Protein AF-A0A2S2N640-F1 (afdb_monomer_lite)

Organism: NCBI:txid1833763

Structure (mmCIF, N/CA/C/O backbone):
data_AF-A0A2S2N640-F1
#
_entry.id   AF-A0A2S2N640-F1
#
loop_
_atom_site.group_PDB
_atom_site.id
_atom_site.type_symbol
_atom_site.label_atom_id
_atom_site.label_alt_id
_atom_site.label_comp_id
_atom_site.label_asym_id
_atom_site.label_entity_id
_atom_site.label_seq_id
_atom_site.pdbx_PDB_ins_code
_atom_site.Cartn_x
_atom_site.Cartn_y
_atom_site.Cartn_z
_atom_site.occupancy
_atom_site.B_iso_or_equiv
_atom_site.auth_seq_id
_atom_site.auth_comp_id
_atom_site.auth_asym_id
_atom_site.auth_atom_id
_atom_site.pdbx_PDB_model_num
ATOM 1 N N . GLU A 1 1 ? 19.019 -24.595 -21.243 1.00 74.06 1 GLU A N 1
ATOM 2 C CA . GLU A 1 1 ? 17.855 -24.580 -22.156 1.00 74.06 1 GLU A CA 1
ATOM 3 C C . GLU A 1 1 ? 17.713 -23.260 -22.916 1.00 74.06 1 GLU A C 1
ATOM 5 O O . GLU A 1 1 ? 17.707 -23.294 -24.138 1.00 74.06 1 GLU A O 1
ATOM 10 N N . GLU A 1 2 ? 17.671 -22.094 -22.261 1.00 77.56 2 GLU A N 1
ATOM 11 C CA . GLU A 1 2 ? 17.537 -20.797 -22.963 1.00 77.56 2 GLU A CA 1
ATOM 12 C C . GLU A 1 2 ? 18.729 -20.429 -23.857 1.00 77.56 2 GLU A C 1
ATOM 14 O O . GLU A 1 2 ? 18.535 -20.001 -24.990 1.00 77.56 2 GLU A O 1
ATOM 19 N N . LEU A 1 3 ? 19.962 -20.661 -23.398 1.00 79.38 3 LEU A N 1
ATOM 20 C CA . LEU A 1 3 ? 21.174 -20.380 -24.184 1.00 79.38 3 LEU A CA 1
ATOM 21 C C . LEU A 1 3 ? 21.249 -21.199 -25.482 1.00 79.38 3 LEU A C 1
ATOM 23 O O . LEU A 1 3 ? 21.731 -20.706 -26.497 1.00 79.38 3 LEU A O 1
ATOM 27 N N . GLU A 1 4 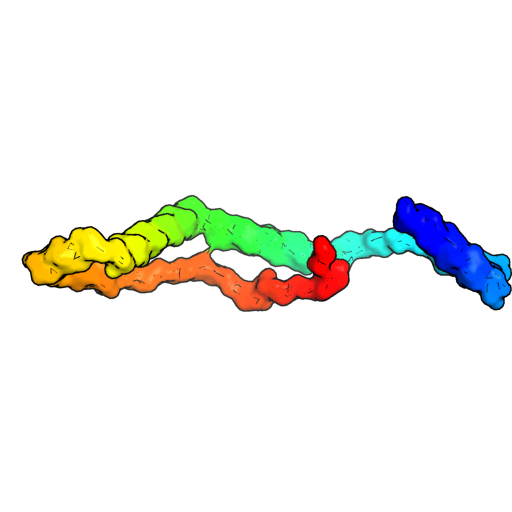? 20.748 -22.436 -25.476 1.00 86.62 4 GLU A N 1
ATOM 28 C CA . GLU A 1 4 ? 20.650 -23.246 -26.697 1.00 86.62 4 GLU A CA 1
ATOM 29 C C . GLU A 1 4 ? 19.565 -22.727 -27.640 1.00 86.62 4 GLU A C 1
ATOM 31 O O . GLU A 1 4 ? 19.749 -22.756 -28.854 1.00 86.62 4 GLU A O 1
ATOM 36 N N . ARG A 1 5 ? 18.445 -22.229 -27.102 1.00 83.81 5 ARG A N 1
ATOM 37 C CA . ARG A 1 5 ? 17.390 -21.603 -27.910 1.00 83.81 5 ARG A CA 1
ATOM 38 C C . ARG A 1 5 ? 17.884 -20.313 -28.559 1.00 83.81 5 ARG A C 1
ATOM 40 O O . ARG A 1 5 ? 17.644 -20.128 -29.745 1.00 83.81 5 ARG A O 1
ATOM 47 N N . LEU A 1 6 ? 18.616 -19.479 -27.820 1.00 81.62 6 LEU A N 1
ATOM 48 C CA . LEU A 1 6 ? 19.239 -18.261 -28.345 1.00 81.62 6 LEU A CA 1
ATOM 49 C C . LEU A 1 6 ? 20.205 -18.570 -29.491 1.00 81.62 6 LEU A C 1
ATOM 51 O O . LEU A 1 6 ? 20.089 -17.957 -30.544 1.00 81.62 6 LEU A O 1
ATOM 55 N N . ARG A 1 7 ? 21.076 -19.574 -29.328 1.00 83.88 7 ARG A N 1
ATOM 56 C CA . ARG A 1 7 ? 21.993 -20.013 -30.395 1.00 83.88 7 ARG A CA 1
ATOM 57 C C . ARG A 1 7 ? 21.252 -20.466 -31.651 1.00 83.88 7 ARG A C 1
ATOM 59 O O . ARG A 1 7 ? 21.581 -20.023 -32.739 1.00 83.88 7 ARG A O 1
ATOM 66 N N . ARG A 1 8 ? 20.198 -21.278 -31.504 1.00 86.00 8 ARG A N 1
ATOM 67 C CA . ARG A 1 8 ? 19.376 -21.720 -32.648 1.00 86.00 8 ARG A CA 1
ATOM 68 C C . ARG A 1 8 ? 18.702 -20.557 -33.379 1.00 86.00 8 ARG A C 1
ATOM 70 O O . ARG A 1 8 ? 18.566 -20.611 -34.595 1.00 86.00 8 ARG A O 1
ATOM 77 N N . ILE A 1 9 ? 18.253 -19.539 -32.643 1.00 84.44 9 ILE A N 1
ATOM 78 C CA . ILE A 1 9 ? 17.646 -18.331 -33.221 1.00 84.44 9 ILE A CA 1
ATOM 79 C C . ILE A 1 9 ? 18.707 -17.504 -33.951 1.00 84.44 9 ILE A C 1
ATOM 81 O O . ILE A 1 9 ? 18.458 -17.046 -3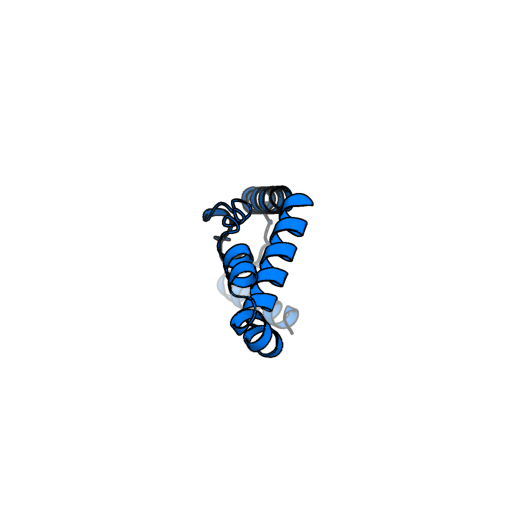5.061 1.00 84.44 9 ILE A O 1
ATOM 85 N N . GLU A 1 10 ? 19.888 -17.343 -33.358 1.00 82.81 10 GLU A N 1
ATOM 86 C CA . GLU A 1 10 ? 20.998 -16.613 -33.968 1.00 82.81 10 GLU A CA 1
ATOM 87 C C . GLU A 1 10 ? 21.461 -17.273 -35.274 1.00 82.81 10 GLU A C 1
ATOM 89 O O . GLU A 1 10 ? 21.556 -16.593 -36.293 1.00 82.81 10 GLU A O 1
ATOM 94 N N . ASP A 1 11 ? 21.637 -18.598 -35.272 1.00 84.44 11 ASP A N 1
ATOM 95 C CA . ASP A 1 11 ? 22.013 -19.377 -36.456 1.00 84.44 11 ASP A CA 1
ATOM 96 C C . ASP A 1 11 ? 20.964 -19.254 -37.578 1.00 84.44 11 ASP A C 1
ATOM 98 O O . ASP A 1 11 ? 21.313 -19.113 -38.752 1.00 84.44 11 ASP A O 1
ATOM 102 N N . ALA A 1 12 ? 19.671 -19.268 -37.229 1.00 84.31 12 ALA A N 1
ATOM 103 C CA . ALA A 1 12 ? 18.581 -19.121 -38.193 1.00 84.31 12 ALA A CA 1
ATOM 104 C C . ALA A 1 12 ? 18.532 -17.711 -38.811 1.00 84.31 12 ALA A C 1
ATOM 106 O O . ALA A 1 12 ? 18.362 -17.577 -40.021 1.00 84.31 12 ALA A O 1
ATOM 107 N N . LEU A 1 13 ? 18.727 -16.664 -38.001 1.00 79.69 13 LEU A N 1
ATOM 108 C CA . LEU A 1 13 ? 18.743 -15.268 -38.457 1.00 79.69 13 LEU A CA 1
ATOM 109 C C . LEU A 1 13 ? 20.003 -14.935 -39.278 1.00 79.69 13 LEU A C 1
ATOM 111 O O . LEU A 1 13 ? 19.935 -14.166 -40.240 1.00 79.69 13 LEU A O 1
ATOM 115 N N . ALA A 1 14 ? 21.148 -15.529 -38.932 1.00 78.50 14 ALA A N 1
ATOM 116 C CA . ALA A 1 14 ? 22.401 -15.365 -39.664 1.00 78.50 14 ALA A CA 1
ATOM 117 C C . ALA A 1 14 ? 22.372 -16.055 -41.040 1.00 78.50 14 ALA A C 1
ATOM 119 O O . ALA A 1 14 ? 22.987 -15.554 -41.982 1.00 78.50 14 ALA A O 1
ATOM 120 N N . ALA A 1 15 ? 21.636 -17.162 -41.186 1.00 75.19 15 ALA A N 1
ATOM 121 C CA . ALA A 1 15 ? 21.476 -17.860 -42.464 1.00 75.19 15 ALA A CA 1
ATOM 122 C C . ALA A 1 15 ? 20.688 -17.045 -43.510 1.00 75.19 15 ALA A C 1
ATOM 124 O O . ALA A 1 15 ? 20.945 -17.188 -44.704 1.00 75.19 15 ALA A O 1
ATOM 125 N N . GLU A 1 16 ? 19.766 -16.176 -43.080 1.00 68.31 16 GLU A N 1
ATOM 126 C CA . GLU A 1 16 ? 18.979 -15.322 -43.983 1.00 68.31 16 GLU A CA 1
ATOM 127 C C . GLU A 1 16 ? 19.717 -14.044 -44.413 1.00 68.31 16 GLU A C 1
ATOM 129 O O . GLU A 1 16 ? 19.541 -13.602 -45.546 1.00 68.31 16 GLU A O 1
ATOM 134 N N . ASN A 1 17 ? 20.559 -13.455 -43.549 1.00 62.31 17 ASN A N 1
ATOM 135 C CA . ASN A 1 17 ? 21.142 -12.121 -43.781 1.00 62.31 17 ASN A CA 1
ATOM 136 C C . ASN A 1 17 ? 22.681 -12.042 -43.687 1.00 62.31 17 ASN A C 1
ATOM 138 O O . ASN A 1 17 ? 23.253 -10.964 -43.851 1.00 62.31 17 ASN A O 1
ATOM 142 N N . GLY A 1 18 ? 23.378 -13.154 -43.431 1.00 64.69 18 GLY A N 1
ATOM 143 C CA . GLY A 1 18 ? 24.846 -13.231 -43.404 1.00 64.69 18 GLY A CA 1
ATOM 144 C C . GLY A 1 18 ? 25.530 -12.484 -42.248 1.00 64.69 18 GLY A C 1
ATOM 145 O O . GLY A 1 18 ? 26.756 -12.384 -42.232 1.00 64.69 18 GLY A O 1
ATOM 146 N N . GLN A 1 19 ? 24.765 -11.946 -41.291 1.00 62.09 19 GLN A N 1
ATOM 147 C CA . GLN A 1 19 ? 25.255 -11.185 -40.136 1.00 62.09 19 GLN A CA 1
ATOM 148 C C . GLN A 1 19 ? 24.461 -11.550 -38.874 1.00 62.09 19 GLN A C 1
ATOM 150 O O . GLN A 1 19 ? 23.247 -11.744 -38.947 1.00 62.09 19 GLN A O 1
ATOM 155 N N . SER A 1 20 ? 25.124 -11.595 -37.708 1.00 65.38 20 SER A N 1
ATOM 156 C CA . SER A 1 20 ? 24.432 -11.695 -36.413 1.00 65.38 20 SER A CA 1
ATOM 157 C C . SER A 1 20 ? 23.597 -10.433 -36.190 1.00 65.38 20 SER A C 1
ATOM 159 O O . SER A 1 20 ? 24.129 -9.354 -35.936 1.00 65.38 20 SER A O 1
ATOM 161 N N . MET A 1 21 ? 22.275 -10.574 -36.302 1.00 67.88 21 MET A N 1
ATOM 162 C CA . MET A 1 21 ? 21.308 -9.483 -36.119 1.00 67.88 21 MET A CA 1
ATOM 163 C C . MET A 1 21 ? 20.937 -9.239 -34.651 1.00 67.88 21 MET A C 1
ATOM 165 O O . MET A 1 21 ? 20.317 -8.227 -34.328 1.00 67.88 21 MET A O 1
ATOM 169 N N . LEU A 1 22 ? 21.295 -10.164 -33.758 1.00 76.25 22 LEU A N 1
ATOM 170 C CA . LEU A 1 22 ? 21.026 -10.037 -32.332 1.00 76.25 22 LEU A CA 1
ATOM 171 C C . LEU A 1 22 ? 22.067 -9.115 -31.705 1.00 76.25 22 LEU A C 1
ATOM 173 O O . LEU A 1 22 ? 23.232 -9.473 -31.552 1.00 76.25 22 LEU A O 1
ATOM 177 N N . GLN A 1 23 ? 21.631 -7.918 -31.333 1.00 77.69 23 GLN A N 1
ATOM 178 C CA . GLN A 1 23 ? 22.436 -7.005 -30.537 1.00 77.69 23 GLN A CA 1
ATOM 179 C C . GLN A 1 23 ? 22.026 -7.098 -29.067 1.00 77.69 23 GLN A C 1
ATOM 181 O O . GLN A 1 23 ? 20.846 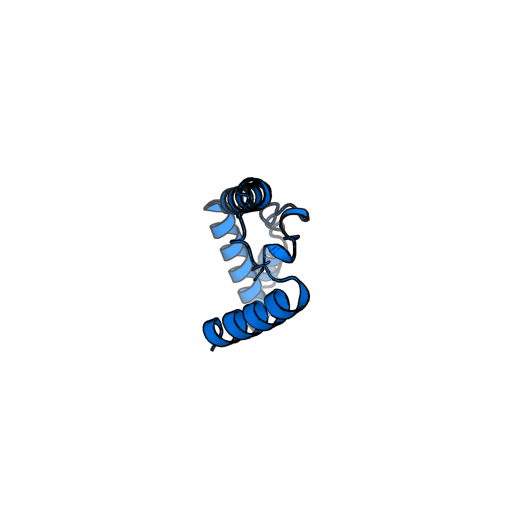-7.327 -28.774 1.00 77.69 23 GLN A O 1
ATOM 186 N N . PRO A 1 24 ? 22.976 -6.919 -28.129 1.00 80.62 24 PRO A N 1
ATOM 187 C CA . PRO A 1 24 ? 22.637 -6.753 -26.727 1.00 80.62 24 PRO A CA 1
ATOM 188 C C . PRO A 1 24 ? 21.603 -5.639 -26.580 1.00 80.62 24 PRO A C 1
ATOM 190 O O . PRO A 1 24 ? 21.779 -4.546 -27.116 1.00 80.62 24 PRO A O 1
ATOM 193 N N . TYR A 1 25 ? 20.520 -5.921 -25.861 1.00 81.19 25 TYR A N 1
ATOM 194 C CA . TYR A 1 25 ? 19.517 -4.905 -25.587 1.00 81.19 25 TYR A CA 1
ATOM 195 C C . TYR A 1 25 ? 20.124 -3.823 -24.690 1.00 81.19 25 TYR A C 1
ATOM 197 O O . TYR A 1 25 ? 20.436 -4.071 -23.522 1.00 81.19 25 TYR A O 1
ATOM 205 N N . GLU A 1 26 ? 20.297 -2.622 -25.235 1.00 80.38 26 GLU A N 1
ATOM 206 C CA . GLU A 1 26 ? 20.714 -1.459 -24.461 1.00 80.38 26 GLU A CA 1
ATOM 207 C C . GLU A 1 26 ? 19.528 -0.940 -23.652 1.00 80.38 26 GLU A C 1
ATOM 209 O O . GLU A 1 26 ? 18.685 -0.184 -24.135 1.00 80.38 26 GLU A O 1
ATOM 214 N N . PHE A 1 27 ? 19.456 -1.377 -22.396 1.00 79.38 27 PHE A N 1
ATOM 215 C CA . PHE A 1 27 ? 18.388 -0.976 -21.495 1.00 79.38 27 PHE A CA 1
ATOM 216 C C . PHE A 1 27 ? 18.465 0.526 -21.194 1.00 79.38 27 PHE A C 1
ATOM 218 O O . PHE A 1 27 ? 19.368 0.999 -20.496 1.00 79.38 27 PHE A O 1
ATOM 225 N N . ARG A 1 28 ? 17.490 1.291 -21.691 1.00 82.75 28 ARG A N 1
ATOM 226 C CA . ARG A 1 28 ? 17.405 2.729 -21.436 1.00 82.75 28 ARG A CA 1
ATOM 227 C C . ARG A 1 28 ? 16.800 2.971 -20.063 1.00 82.75 28 ARG A C 1
ATOM 229 O O . ARG A 1 28 ? 15.596 2.865 -19.860 1.00 82.75 28 ARG A O 1
ATOM 236 N N . MET A 1 29 ? 17.644 3.361 -19.112 1.00 80.50 29 MET A N 1
ATOM 237 C CA . MET A 1 29 ? 17.216 3.670 -17.741 1.00 80.50 29 MET A CA 1
ATOM 238 C C . MET A 1 29 ? 16.166 4.793 -17.669 1.00 80.50 29 MET A C 1
ATOM 240 O O . MET A 1 29 ? 15.372 4.843 -16.734 1.00 80.50 29 MET A O 1
ATOM 244 N N . GLU A 1 30 ? 16.118 5.668 -18.671 1.00 83.00 30 GLU A N 1
ATOM 245 C CA . GLU A 1 30 ? 15.097 6.713 -18.805 1.00 83.00 30 GLU A CA 1
ATOM 246 C C . GLU A 1 30 ? 13.676 6.133 -18.917 1.00 83.00 30 GLU A C 1
ATOM 248 O O . GLU A 1 30 ? 12.727 6.711 -18.390 1.00 83.00 30 GLU A O 1
ATOM 253 N N . GLU A 1 31 ? 13.521 4.953 -19.524 1.00 76.88 31 GLU A N 1
ATOM 254 C CA . GLU A 1 31 ? 12.220 4.305 -19.736 1.00 76.88 31 GLU A CA 1
ATOM 255 C C . GLU A 1 31 ? 11.621 3.749 -18.434 1.00 76.88 31 GLU A C 1
ATOM 257 O O . GLU A 1 31 ? 10.401 3.610 -18.317 1.00 76.88 31 GLU A O 1
ATOM 262 N N . ILE A 1 32 ? 12.455 3.483 -17.419 1.00 82.12 32 ILE A N 1
ATOM 263 C CA . ILE A 1 32 ? 12.004 3.028 -16.091 1.00 82.12 32 ILE A CA 1
ATOM 264 C C . ILE A 1 32 ? 11.847 4.155 -15.078 1.00 82.12 32 ILE A C 1
ATOM 266 O O . ILE A 1 32 ? 11.366 3.932 -13.964 1.00 82.12 32 ILE A O 1
ATOM 270 N N . GLU A 1 33 ? 12.228 5.374 -15.440 1.00 82.88 33 GLU A N 1
ATOM 271 C CA . GLU A 1 33 ? 12.236 6.513 -14.531 1.00 82.88 33 GLU A CA 1
ATOM 272 C C . GLU A 1 33 ? 10.828 6.820 -13.994 1.00 82.88 33 GLU A C 1
ATOM 274 O O . GLU A 1 33 ? 10.637 7.094 -12.804 1.00 82.88 33 GLU A O 1
ATOM 279 N N . THR A 1 34 ? 9.808 6.660 -14.842 1.00 79.38 34 THR A N 1
ATOM 280 C CA . THR A 1 34 ? 8.400 6.762 -14.439 1.00 79.38 34 THR A CA 1
ATOM 281 C C . THR A 1 34 ? 8.024 5.704 -13.401 1.00 79.38 34 THR A C 1
ATOM 283 O O . THR A 1 34 ? 7.374 6.028 -12.406 1.00 79.38 34 THR A O 1
ATOM 286 N N . LEU A 1 35 ? 8.444 4.448 -13.579 1.00 81.69 35 LEU A N 1
ATOM 287 C CA . LEU A 1 35 ? 8.187 3.383 -12.605 1.00 81.69 35 LEU A CA 1
ATOM 288 C C . LEU A 1 35 ? 8.867 3.696 -11.268 1.00 81.69 35 LEU A C 1
ATOM 290 O O . LEU A 1 35 ? 8.239 3.614 -10.212 1.00 81.69 35 LEU A O 1
ATOM 294 N N . ARG A 1 36 ? 10.126 4.139 -11.313 1.00 84.62 36 ARG A N 1
ATOM 295 C CA . ARG A 1 36 ? 10.900 4.530 -10.132 1.00 84.62 36 ARG A CA 1
ATOM 296 C C . ARG A 1 36 ? 10.206 5.634 -9.332 1.00 84.62 36 ARG A C 1
ATOM 298 O O . ARG A 1 36 ? 10.125 5.546 -8.104 1.00 84.62 36 ARG A O 1
ATOM 305 N N . TYR A 1 37 ? 9.690 6.658 -10.013 1.00 83.69 37 TYR A N 1
ATOM 306 C CA . TYR A 1 37 ? 8.943 7.744 -9.377 1.00 83.69 37 TYR A CA 1
ATOM 307 C C . TYR A 1 37 ? 7.659 7.236 -8.708 1.00 83.69 37 TYR A C 1
ATOM 309 O O . TYR A 1 37 ? 7.392 7.557 -7.551 1.00 83.69 37 TYR A O 1
ATOM 317 N N . ARG A 1 38 ? 6.912 6.359 -9.385 1.00 82.44 38 ARG A N 1
ATOM 318 C CA . ARG A 1 38 ? 5.676 5.766 -8.853 1.00 82.44 38 ARG A CA 1
ATOM 319 C C . ARG A 1 38 ? 5.917 4.904 -7.620 1.00 82.44 38 ARG A C 1
ATOM 321 O O . ARG A 1 38 ? 5.181 5.029 -6.645 1.00 82.44 38 ARG A O 1
ATOM 328 N N . CYS A 1 39 ? 6.962 4.076 -7.629 1.00 84.25 39 CYS A N 1
ATOM 329 C CA . CYS A 1 39 ? 7.360 3.291 -6.461 1.00 84.25 39 CYS A CA 1
ATOM 330 C C . CYS A 1 39 ? 7.687 4.202 -5.273 1.00 84.25 39 CYS A C 1
ATOM 332 O O . CYS A 1 39 ? 7.252 3.950 -4.151 1.00 84.25 39 CYS A O 1
ATOM 334 N N . ARG A 1 40 ? 8.404 5.304 -5.519 1.00 86.50 40 ARG A N 1
ATOM 335 C CA . ARG A 1 40 ? 8.740 6.282 -4.480 1.00 86.50 40 ARG A CA 1
ATOM 336 C C . ARG A 1 40 ? 7.498 6.956 -3.895 1.00 86.50 40 ARG A C 1
ATOM 338 O O . ARG A 1 40 ? 7.424 7.117 -2.678 1.00 86.50 40 ARG A O 1
ATOM 345 N N . ASP A 1 41 ? 6.537 7.331 -4.727 1.00 84.19 41 ASP A N 1
ATOM 346 C CA . ASP A 1 41 ? 5.292 7.941 -4.258 1.00 84.19 41 ASP A CA 1
ATOM 347 C C . ASP A 1 41 ? 4.406 6.948 -3.501 1.00 84.19 41 ASP A C 1
ATOM 349 O O . ASP A 1 41 ? 3.880 7.288 -2.441 1.00 84.19 41 ASP A O 1
ATOM 353 N N . ALA A 1 42 ? 4.336 5.692 -3.953 1.00 83.75 42 ALA A N 1
ATOM 354 C CA . ALA A 1 42 ? 3.677 4.625 -3.205 1.00 83.75 42 ALA A CA 1
ATOM 355 C C . ALA A 1 42 ? 4.312 4.435 -1.816 1.00 83.75 42 ALA A C 1
ATOM 357 O O . ALA A 1 42 ? 3.600 4.393 -0.815 1.00 83.75 42 ALA A O 1
ATOM 358 N N . MET A 1 43 ? 5.647 4.409 -1.726 1.00 86.19 43 MET A N 1
ATOM 359 C CA . MET A 1 43 ? 6.352 4.311 -0.442 1.00 86.19 43 MET A CA 1
ATOM 360 C C . MET A 1 43 ? 6.063 5.500 0.481 1.00 86.19 43 MET A C 1
ATOM 362 O O . MET A 1 43 ? 5.884 5.314 1.681 1.00 86.19 43 MET A O 1
ATOM 366 N N . ARG A 1 44 ? 5.989 6.722 -0.060 1.00 85.62 44 ARG A N 1
ATOM 367 C CA . ARG A 1 44 ? 5.665 7.930 0.720 1.00 85.62 44 ARG A CA 1
ATOM 368 C C . ARG A 1 44 ? 4.243 7.911 1.273 1.00 85.62 44 ARG A C 1
ATOM 370 O O . ARG A 1 44 ? 4.013 8.459 2.349 1.00 85.62 44 ARG A O 1
ATOM 377 N N . ALA A 1 45 ? 3.305 7.286 0.565 1.00 83.50 45 ALA A N 1
ATOM 378 C CA . ALA A 1 45 ? 1.928 7.146 1.028 1.00 83.50 45 ALA A CA 1
ATOM 379 C C . ALA A 1 45 ? 1.810 6.208 2.248 1.00 83.50 45 ALA A C 1
ATOM 381 O O . ALA A 1 45 ? 0.882 6.342 3.049 1.00 83.50 45 ALA A O 1
ATOM 382 N N . VAL A 1 46 ? 2.761 5.284 2.429 1.00 85.38 46 VAL A N 1
ATOM 383 C CA . VAL A 1 46 ? 2.791 4.342 3.555 1.00 85.38 46 VAL A CA 1
ATOM 384 C C . VAL A 1 46 ? 3.467 4.989 4.765 1.00 85.38 46 VAL A C 1
ATOM 386 O O . VAL A 1 46 ? 4.672 4.888 4.980 1.00 85.38 46 VAL A O 1
ATOM 389 N N . THR A 1 47 ? 2.673 5.661 5.597 1.00 88.62 47 THR A N 1
ATOM 390 C CA . THR A 1 47 ? 3.146 6.263 6.853 1.00 88.62 47 THR A CA 1
ATOM 391 C C . THR A 1 47 ? 2.838 5.376 8.062 1.00 88.62 47 THR A C 1
ATOM 393 O O . THR A 1 47 ? 1.932 4.545 8.031 1.00 88.62 47 THR A O 1
ATOM 396 N N . LYS A 1 48 ? 3.539 5.583 9.190 1.00 90.31 48 LYS A N 1
ATOM 397 C CA . LYS A 1 48 ? 3.220 4.902 10.466 1.00 90.31 48 LYS A CA 1
ATOM 398 C C . LYS A 1 48 ? 1.758 5.102 10.883 1.00 90.31 48 LYS A C 1
ATOM 400 O O . LYS A 1 48 ? 1.144 4.187 11.427 1.00 90.31 48 LYS A O 1
ATOM 405 N N . GLN A 1 49 ? 1.215 6.291 10.624 1.00 87.19 49 GLN A N 1
ATOM 406 C CA . GLN A 1 49 ? -0.189 6.597 10.869 1.00 87.19 49 GLN A CA 1
ATOM 407 C C . GLN A 1 49 ? -1.092 5.763 9.958 1.00 87.19 49 GLN A C 1
ATOM 409 O O . GLN A 1 49 ? -1.968 5.079 10.474 1.00 87.19 49 GLN A O 1
ATOM 414 N N . ALA A 1 50 ? -0.821 5.726 8.649 1.00 85.38 50 ALA A N 1
ATOM 415 C CA . ALA A 1 50 ? -1.588 4.919 7.698 1.00 85.38 50 ALA A CA 1
ATOM 416 C C . ALA A 1 50 ? -1.586 3.424 8.068 1.00 85.38 50 ALA A C 1
ATOM 418 O O . ALA A 1 50 ? -2.623 2.772 8.000 1.00 85.38 50 ALA A O 1
ATOM 419 N N . VAL A 1 51 ? -0.452 2.889 8.538 1.00 88.38 51 VAL A N 1
ATOM 420 C CA . VAL A 1 51 ? -0.346 1.497 9.016 1.00 88.38 51 VAL A CA 1
ATOM 421 C C . VAL A 1 51 ? -1.202 1.264 10.263 1.00 88.38 51 VAL A C 1
ATOM 423 O O . VAL A 1 51 ? -1.946 0.287 10.336 1.00 88.38 51 VAL A O 1
ATOM 426 N N . ARG A 1 52 ? -1.128 2.162 11.254 1.00 89.69 52 ARG A N 1
ATOM 427 C CA . ARG A 1 52 ? -1.944 2.068 12.475 1.00 89.69 52 ARG A CA 1
ATOM 428 C C . ARG A 1 52 ? -3.437 2.142 12.155 1.00 89.69 52 ARG A C 1
ATOM 430 O O . ARG A 1 52 ? -4.224 1.390 12.722 1.00 89.69 52 ARG A O 1
ATOM 437 N N . GLU A 1 53 ? -3.808 3.048 11.262 1.00 86.50 53 GLU A N 1
ATOM 438 C CA . GLU A 1 53 ? -5.174 3.250 10.794 1.00 86.50 53 GLU A CA 1
ATOM 439 C C . GLU A 1 53 ? -5.704 2.026 10.039 1.00 86.50 53 GLU A C 1
ATOM 441 O O . GLU A 1 53 ? -6.782 1.529 10.366 1.00 86.50 53 GLU A O 1
ATOM 446 N N . ALA A 1 54 ? -4.921 1.475 9.107 1.00 86.94 54 ALA A N 1
ATOM 447 C CA . ALA A 1 54 ? -5.256 0.250 8.386 1.00 86.94 54 ALA A CA 1
ATOM 448 C C . ALA A 1 54 ? -5.475 -0.933 9.341 1.00 86.94 54 ALA A C 1
ATOM 450 O O . ALA A 1 54 ? -6.503 -1.601 9.259 1.00 86.94 54 ALA A O 1
ATOM 451 N N . ARG A 1 55 ? -4.576 -1.127 10.315 1.00 90.88 55 ARG A N 1
ATOM 452 C CA . ARG A 1 55 ? -4.706 -2.197 11.316 1.00 90.88 55 ARG A CA 1
ATOM 453 C C . ARG A 1 55 ? -5.963 -2.046 12.170 1.00 90.88 55 ARG A C 1
ATOM 455 O O . ARG A 1 55 ? -6.643 -3.023 12.461 1.00 90.88 55 ARG A O 1
ATOM 462 N N . LEU A 1 56 ? -6.288 -0.820 12.575 1.00 88.00 56 LEU A N 1
ATOM 463 C CA . LEU A 1 56 ? -7.493 -0.551 13.355 1.00 88.00 56 LEU A CA 1
ATOM 464 C C . LEU A 1 56 ? -8.765 -0.829 12.539 1.00 88.00 56 LEU A C 1
ATOM 466 O O . LEU A 1 56 ? -9.740 -1.344 13.080 1.00 88.00 56 LEU A O 1
ATOM 470 N N . ARG A 1 57 ? -8.757 -0.516 11.238 1.00 85.94 57 ARG A N 1
ATOM 471 C CA . ARG A 1 57 ? -9.849 -0.868 10.320 1.00 85.94 57 ARG A CA 1
ATOM 472 C C . ARG A 1 57 ? -10.027 -2.380 10.200 1.00 85.94 57 ARG A C 1
ATOM 474 O O . ARG A 1 57 ? -11.158 -2.845 10.283 1.00 85.94 57 ARG A O 1
ATOM 481 N N . GLU A 1 58 ? -8.935 -3.118 10.018 1.00 88.50 58 GLU A N 1
ATOM 482 C CA . GLU A 1 58 ? -8.937 -4.585 9.952 1.00 88.50 58 GLU A CA 1
ATOM 483 C C . GLU A 1 58 ? -9.543 -5.202 11.212 1.00 88.50 58 GLU A C 1
ATOM 485 O O . GLU A 1 58 ? -10.527 -5.930 11.123 1.00 88.50 58 GLU A O 1
ATOM 490 N N . LEU A 1 59 ? -9.042 -4.814 12.390 1.00 90.19 59 LEU A N 1
ATOM 491 C CA . LEU A 1 59 ? -9.551 -5.308 13.671 1.00 90.19 59 LEU A CA 1
ATOM 492 C C . LEU A 1 59 ? -11.043 -5.011 13.854 1.00 90.19 59 LEU A C 1
ATOM 494 O O . LEU A 1 59 ? -11.795 -5.873 14.295 1.00 90.19 59 LEU A O 1
ATOM 498 N N . ARG A 1 60 ? -11.509 -3.808 13.491 1.00 86.06 60 ARG A N 1
ATOM 499 C CA . ARG A 1 60 ? -12.945 -3.484 13.540 1.00 86.06 60 ARG A CA 1
ATOM 500 C C . ARG A 1 60 ? -13.763 -4.383 12.616 1.00 86.06 60 ARG A C 1
ATOM 502 O O . ARG A 1 60 ? -14.830 -4.847 13.011 1.00 86.06 60 ARG A O 1
ATOM 509 N N . GLN A 1 61 ? -13.279 -4.628 11.401 1.00 87.94 61 GLN A N 1
ATOM 510 C CA . GLN A 1 61 ? -13.966 -5.494 10.448 1.00 87.94 61 GLN A CA 1
ATOM 511 C C . GLN A 1 61 ? -14.040 -6.937 10.957 1.00 87.94 61 GLN A C 1
ATOM 513 O O . GLN A 1 61 ? -15.087 -7.572 10.837 1.00 87.94 61 GLN A O 1
ATOM 518 N N . GLU A 1 62 ? -12.966 -7.435 11.569 1.00 90.62 62 GLU A N 1
ATOM 519 C CA . GLU A 1 62 ? -12.947 -8.741 12.229 1.00 90.62 62 GLU A CA 1
ATOM 520 C C . GLU A 1 62 ? -13.935 -8.807 13.396 1.00 90.62 62 GLU A C 1
ATOM 522 O O . GLU A 1 62 ? -14.696 -9.767 13.483 1.00 90.62 62 GLU A O 1
ATOM 527 N N . LEU A 1 63 ? -13.991 -7.781 14.255 1.00 88.88 63 LEU A N 1
ATOM 528 C CA . LEU A 1 63 ? -14.948 -7.718 15.367 1.00 88.88 63 LEU A CA 1
ATOM 529 C C . LEU A 1 63 ? -16.401 -7.785 14.880 1.00 88.88 63 LEU A C 1
ATOM 531 O O . LEU A 1 63 ? -17.204 -8.510 15.462 1.00 88.88 63 LEU A O 1
ATOM 535 N N . LEU A 1 64 ? -16.732 -7.069 13.800 1.00 85.56 64 LEU A N 1
ATOM 536 C CA . LEU A 1 64 ? -18.074 -7.083 13.206 1.00 85.56 64 LEU A CA 1
ATOM 537 C C . LEU A 1 64 ? -18.418 -8.426 12.543 1.00 85.56 64 LEU A C 1
ATOM 539 O O . LEU A 1 64 ? -19.586 -8.815 12.513 1.00 85.56 64 LEU A O 1
ATOM 543 N N . ASN A 1 65 ? -17.418 -9.128 12.008 1.00 87.00 65 ASN A N 1
ATOM 544 C CA . ASN A 1 65 ? -17.604 -10.404 11.317 1.00 87.00 65 ASN A CA 1
ATOM 545 C C . ASN A 1 65 ? -17.534 -11.618 12.260 1.00 87.00 65 ASN A C 1
ATOM 547 O O . ASN A 1 65 ? -17.995 -12.700 11.897 1.00 87.00 65 ASN A O 1
ATOM 551 N N . CYS A 1 66 ? -16.976 -11.459 13.461 1.00 90.81 66 CYS A N 1
ATOM 552 C CA . CYS A 1 66 ? -16.793 -12.536 14.424 1.00 90.81 66 CYS A CA 1
ATOM 553 C C . CYS A 1 66 ? -18.135 -13.041 14.972 1.00 90.81 66 CYS A C 1
ATOM 555 O O . CYS A 1 66 ? -18.855 -12.328 15.668 1.00 90.81 66 CYS A O 1
ATOM 557 N N . GLU A 1 67 ? -18.446 -14.314 14.725 1.00 86.62 67 GLU A N 1
ATOM 558 C CA . GLU A 1 67 ? -19.703 -14.936 15.164 1.00 86.62 67 GLU A CA 1
ATOM 559 C C . GLU A 1 67 ? -19.863 -14.962 16.685 1.00 86.62 67 GLU A C 1
ATOM 561 O O . GLU A 1 67 ? -20.955 -14.724 17.192 1.00 86.62 67 GLU A O 1
ATOM 566 N N . LYS A 1 68 ? -18.765 -15.163 17.424 1.00 87.19 68 LYS A N 1
ATOM 567 C CA . LYS A 1 68 ? -18.774 -15.189 18.897 1.00 87.19 68 LYS A CA 1
ATOM 568 C C . LYS A 1 68 ? -19.174 -13.845 19.507 1.00 87.19 68 LYS A C 1
ATOM 570 O O . LYS A 1 68 ? -19.737 -13.810 20.594 1.00 87.19 68 LYS A O 1
ATOM 575 N N . LEU A 1 69 ? -18.868 -12.748 18.815 1.00 86.38 69 LEU A N 1
ATOM 576 C CA . LEU A 1 69 ? -19.171 -11.390 19.262 1.00 86.38 69 LEU A CA 1
ATOM 577 C C . LEU A 1 69 ? -20.569 -10.928 18.841 1.00 86.38 69 LEU A C 1
ATOM 579 O O . LEU A 1 69 ? -21.077 -9.979 19.430 1.00 86.38 69 LEU A O 1
ATOM 583 N N . LYS A 1 70 ? -21.225 -11.603 17.885 1.00 84.81 70 LYS A N 1
ATOM 584 C CA . LYS A 1 70 ? -22.598 -11.259 17.472 1.00 84.81 70 LYS A CA 1
ATOM 585 C C . LYS A 1 70 ? -23.567 -11.305 18.652 1.00 84.81 70 LYS A C 1
ATOM 587 O O . LYS A 1 70 ? -24.273 -10.330 18.868 1.00 84.81 70 LYS A O 1
ATOM 592 N N . VAL A 1 71 ? -23.508 -12.371 19.454 1.00 87.81 71 VAL A N 1
ATOM 593 C CA . VAL A 1 71 ? -24.344 -12.535 20.659 1.00 87.81 71 VAL A CA 1
ATOM 594 C C . VAL A 1 71 ? -24.082 -11.414 21.673 1.00 87.81 71 VAL A C 1
ATOM 596 O O . VAL A 1 71 ? -25.010 -10.808 22.188 1.00 87.81 71 VAL A O 1
ATOM 599 N N . TYR A 1 72 ? -22.814 -11.052 21.896 1.00 88.56 72 TYR A N 1
ATOM 600 C CA . TYR A 1 72 ? -22.466 -9.933 22.780 1.00 88.56 72 TYR A CA 1
ATOM 601 C C . TYR A 1 72 ? -23.060 -8.598 22.303 1.00 88.56 72 TYR A C 1
ATOM 603 O O . TYR A 1 72 ? -23.513 -7.794 23.117 1.00 88.56 72 TYR A O 1
ATOM 611 N N . PHE A 1 73 ? -23.072 -8.355 20.991 1.00 90.44 73 PHE A N 1
ATOM 612 C CA . PHE A 1 73 ? -23.628 -7.135 20.407 1.00 90.44 73 PHE A CA 1
ATOM 613 C C . PHE A 1 73 ? -25.160 -7.109 20.355 1.00 90.44 73 PHE A C 1
ATOM 615 O O . PHE A 1 73 ? -25.726 -6.016 20.322 1.00 90.44 73 PHE A O 1
ATOM 622 N N . GLU A 1 74 ? -25.828 -8.266 20.371 1.00 87.19 74 GLU A N 1
ATOM 623 C CA . GLU A 1 74 ? -27.282 -8.350 20.575 1.00 87.19 74 GLU A CA 1
ATOM 624 C C . GLU A 1 74 ? -27.659 -7.816 21.964 1.00 87.19 74 GLU A C 1
ATOM 626 O O . GLU A 1 74 ? -28.577 -7.003 22.079 1.00 87.19 74 GLU A O 1
ATOM 631 N N . ASP A 1 75 ? -26.877 -8.175 22.987 1.00 90.69 75 ASP A N 1
ATOM 632 C CA . ASP A 1 75 ? -27.059 -7.692 24.361 1.00 90.69 75 ASP A CA 1
ATOM 633 C C . ASP A 1 75 ? -26.537 -6.253 24.574 1.00 90.69 75 ASP A C 1
ATOM 635 O O . ASP A 1 75 ? -26.996 -5.542 25.470 1.00 90.69 75 ASP A O 1
ATOM 639 N N . ASN A 1 76 ? -25.591 -5.792 23.744 1.00 88.75 76 ASN A N 1
ATOM 640 C CA . ASN A 1 76 ? -24.933 -4.480 23.853 1.00 88.75 76 ASN A CA 1
ATOM 641 C C . ASN A 1 76 ? -25.029 -3.675 22.538 1.00 88.75 76 ASN A C 1
ATOM 643 O O . ASN A 1 76 ? -24.014 -3.386 21.891 1.00 88.75 76 ASN A O 1
ATOM 647 N N . PRO A 1 77 ? -26.236 -3.233 22.135 1.00 88.06 77 PRO A N 1
ATOM 648 C CA . PRO A 1 77 ? -26.451 -2.570 20.846 1.00 88.06 77 PRO A CA 1
ATOM 649 C C . PRO A 1 77 ? -25.725 -1.221 20.721 1.00 88.06 77 PRO A C 1
ATOM 651 O O . PRO A 1 77 ? -25.400 -0.788 19.613 1.00 88.06 77 PRO A O 1
ATOM 654 N N . ARG A 1 78 ? -25.434 -0.554 21.847 1.00 88.62 78 ARG A N 1
ATOM 655 C CA . ARG A 1 78 ? -24.685 0.715 21.876 1.00 88.62 78 ARG A CA 1
ATOM 656 C C . ARG A 1 78 ? -23.240 0.545 21.407 1.00 88.62 78 ARG A C 1
ATOM 658 O O . ARG A 1 78 ? -22.740 1.404 20.684 1.00 88.62 78 ARG A O 1
ATOM 665 N N . ASP A 1 79 ? -22.603 -0.568 21.753 1.00 87.94 79 ASP A N 1
ATOM 666 C CA . ASP A 1 79 ? -21.203 -0.833 21.405 1.00 87.94 79 ASP A CA 1
ATOM 667 C C . ASP A 1 79 ? -21.070 -1.177 19.919 1.00 87.94 79 ASP A C 1
ATOM 669 O O . ASP A 1 79 ? -20.165 -0.697 19.231 1.00 87.94 79 ASP A O 1
ATOM 673 N N . LEU A 1 80 ? -22.046 -1.918 19.384 1.00 86.44 80 LEU A N 1
ATOM 674 C CA . LEU A 1 80 ? -22.169 -2.158 17.948 1.00 86.44 80 LEU A CA 1
ATOM 675 C C . LEU A 1 80 ? -22.359 -0.848 17.172 1.00 86.44 80 LEU A C 1
ATOM 677 O O . LEU A 1 80 ? -21.778 -0.652 16.103 1.00 86.44 80 LEU A O 1
ATOM 681 N N . GLN A 1 81 ? -23.181 0.054 17.707 1.00 84.62 81 GLN A N 1
ATOM 682 C CA . GLN A 1 81 ? -23.441 1.352 17.100 1.00 84.62 81 GLN A CA 1
ATOM 683 C C . GLN A 1 81 ? -22.187 2.241 17.134 1.00 84.62 81 GLN A C 1
ATOM 685 O O . GLN A 1 81 ? -21.850 2.849 16.117 1.00 84.62 81 GLN A O 1
ATOM 690 N N . ALA A 1 82 ? -21.433 2.238 18.237 1.00 84.00 82 ALA A N 1
ATOM 691 C CA . ALA A 1 82 ? -20.145 2.924 18.339 1.00 84.00 82 ALA A CA 1
ATOM 692 C C . ALA A 1 82 ? -19.129 2.417 17.296 1.00 84.00 82 ALA A C 1
ATOM 694 O O . ALA A 1 82 ? -18.503 3.223 16.610 1.00 84.00 82 ALA A O 1
ATOM 695 N N . LEU A 1 83 ? -19.034 1.096 17.094 1.00 81.88 83 LEU A N 1
ATOM 696 C CA . LEU A 1 83 ? -18.163 0.492 16.075 1.00 81.88 83 LEU A CA 1
ATOM 697 C C . LEU A 1 83 ? -18.546 0.875 14.635 1.00 81.88 83 LEU A C 1
ATOM 699 O O . LEU A 1 83 ? -17.671 0.957 13.772 1.00 81.88 83 LEU A O 1
ATOM 703 N N . ARG A 1 84 ? -19.837 1.107 14.362 1.00 81.31 84 ARG A N 1
ATOM 704 C CA . ARG A 1 84 ? -20.355 1.468 13.028 1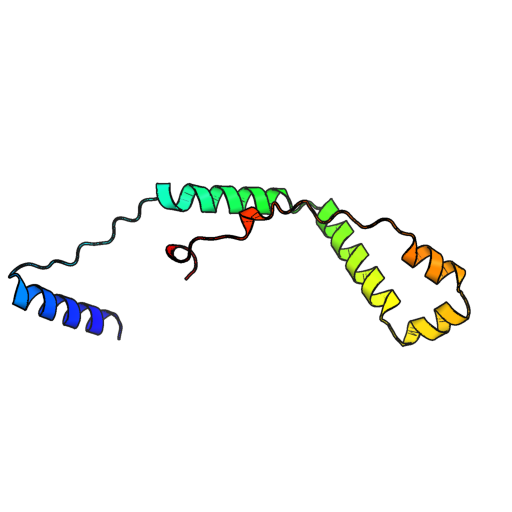.00 81.31 84 ARG A CA 1
ATOM 705 C C . ARG A 1 84 ? -20.272 2.962 12.707 1.00 81.31 84 ARG A C 1
ATOM 707 O O . ARG A 1 84 ? -20.245 3.313 11.530 1.00 81.31 84 ARG A O 1
ATOM 714 N N . HIS A 1 85 ? -20.265 3.834 13.716 1.00 73.25 85 HIS A N 1
ATOM 715 C CA . HIS A 1 85 ? -20.233 5.291 13.525 1.00 73.25 85 HIS A CA 1
ATOM 716 C C . HIS A 1 85 ? -18.828 5.877 13.359 1.00 73.25 85 HIS A C 1
ATOM 718 O O . HIS A 1 85 ? -18.705 7.060 13.025 1.00 73.25 85 HIS A O 1
ATOM 724 N N . ASP A 1 86 ? -17.776 5.083 13.558 1.00 65.69 86 ASP A N 1
ATOM 725 C CA . ASP A 1 86 ? -16.416 5.543 13.310 1.00 65.69 86 ASP A CA 1
ATOM 726 C C . ASP A 1 86 ? -16.237 5.924 11.835 1.00 65.69 86 ASP A C 1
ATOM 728 O O . ASP A 1 86 ? -16.558 5.163 10.917 1.00 65.69 86 ASP A O 1
ATOM 732 N N . ARG A 1 87 ? -15.735 7.147 11.609 1.00 61.81 87 ARG A N 1
ATOM 733 C CA . ARG A 1 87 ? -15.562 7.704 10.264 1.00 61.81 87 ARG A CA 1
ATOM 734 C C . ARG A 1 87 ? -14.716 6.760 9.408 1.00 61.81 87 ARG A C 1
ATOM 736 O O . ARG A 1 87 ? -13.744 6.197 9.919 1.00 61.81 87 ARG A O 1
ATOM 743 N N . PRO A 1 88 ? -15.017 6.642 8.100 1.00 60.56 88 PRO A N 1
ATOM 744 C CA . PRO A 1 88 ? -14.152 5.919 7.188 1.00 60.56 88 PRO A CA 1
ATOM 745 C C . PRO A 1 88 ? -12.735 6.480 7.311 1.0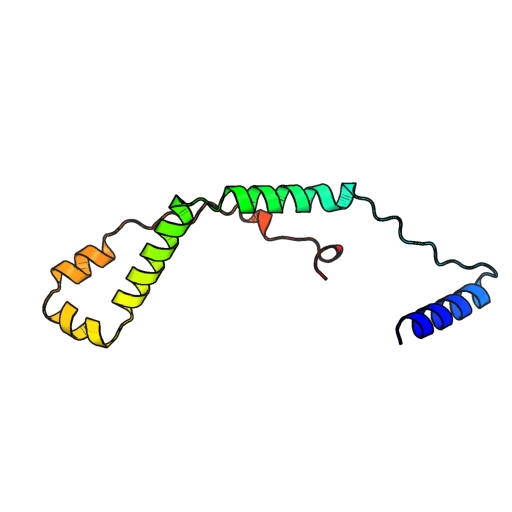0 60.56 88 PRO A C 1
ATOM 747 O O . PRO A 1 88 ? -12.478 7.657 7.038 1.00 60.56 88 PRO A O 1
ATOM 750 N N . LEU A 1 89 ? -11.825 5.618 7.767 1.00 61.53 89 LEU A N 1
ATOM 751 C CA . LEU A 1 89 ? -10.393 5.860 7.682 1.00 61.53 89 LEU A CA 1
ATOM 752 C C . LEU A 1 89 ? -10.117 6.093 6.207 1.00 61.53 89 LEU A C 1
ATOM 754 O O . LEU A 1 89 ? -10.384 5.206 5.388 1.00 61.53 89 LEU A O 1
ATOM 758 N N . HIS A 1 90 ? -9.702 7.316 5.873 1.00 57.38 90 HIS A N 1
ATOM 759 C CA . HIS A 1 90 ? -9.396 7.653 4.496 1.00 57.38 90 HIS A CA 1
ATOM 760 C C . HIS A 1 90 ? -8.276 6.700 4.094 1.00 57.38 90 HIS A C 1
ATOM 762 O O . HIS A 1 90 ? -7.212 6.750 4.716 1.00 57.38 90 HIS A O 1
ATOM 768 N N . PRO A 1 91 ? -8.499 5.781 3.135 1.00 59.34 91 PRO A N 1
ATOM 769 C CA . PRO A 1 91 ? -7.385 5.010 2.618 1.00 59.34 91 PRO A CA 1
ATOM 770 C C . PRO A 1 91 ? -6.324 6.026 2.204 1.00 59.34 91 PRO A C 1
ATOM 772 O O . PRO A 1 91 ? -6.673 7.065 1.631 1.00 59.34 91 PRO A O 1
ATOM 775 N N . ALA A 1 92 ? -5.058 5.770 2.554 1.00 63.25 92 ALA A N 1
ATOM 776 C CA . ALA A 1 92 ? -3.950 6.578 2.056 1.00 63.25 92 ALA A CA 1
ATOM 777 C C . ALA A 1 92 ? -4.211 6.797 0.564 1.00 63.25 92 ALA A C 1
ATOM 779 O O . ALA A 1 92 ? -4.471 5.819 -0.133 1.00 63.25 92 ALA A O 1
ATOM 780 N N . SER A 1 93 ? -4.314 8.056 0.125 1.00 60.44 93 SER A N 1
ATOM 781 C CA . SER A 1 93 ? -4.795 8.398 -1.216 1.00 60.44 93 SER A CA 1
ATOM 782 C C . SER A 1 93 ? -3.851 7.797 -2.257 1.00 60.44 93 SER A C 1
ATOM 784 O O . SER A 1 93 ? -2.847 8.401 -2.632 1.00 60.44 93 SER A O 1
ATOM 786 N N . VAL A 1 94 ? -4.124 6.558 -2.667 1.00 65.44 94 VAL A N 1
ATOM 787 C CA . VAL A 1 94 ? -3.377 5.881 -3.717 1.00 65.44 94 VAL A CA 1
ATOM 788 C C . VAL A 1 94 ? -3.927 6.441 -5.009 1.00 65.44 94 VAL A C 1
ATOM 790 O O . VAL A 1 94 ? -5.074 6.183 -5.378 1.00 65.44 94 VAL A O 1
ATOM 793 N N . GLN A 1 95 ? -3.122 7.257 -5.679 1.00 73.12 95 GLN A N 1
ATOM 794 C CA . GLN A 1 95 ? -3.526 7.852 -6.940 1.00 73.12 95 GLN A CA 1
ATOM 795 C C . GLN A 1 95 ? -3.796 6.715 -7.950 1.00 73.12 95 GLN A C 1
ATOM 797 O O . GLN A 1 95 ? -2.904 5.895 -8.179 1.00 73.12 95 GLN A O 1
ATOM 802 N N . PRO A 1 96 ? -4.997 6.621 -8.559 1.00 74.31 96 PRO A N 1
ATOM 803 C CA . PRO A 1 96 ? -5.396 5.459 -9.365 1.00 74.31 96 PRO A CA 1
ATOM 804 C C . PRO A 1 96 ? -4.442 5.127 -10.520 1.00 74.31 96 PRO A C 1
ATOM 806 O O . PRO A 1 96 ? -4.263 3.963 -10.874 1.00 74.31 96 PRO A O 1
ATOM 809 N N . HIS A 1 97 ? -3.783 6.142 -11.080 1.00 72.62 97 HIS A N 1
ATOM 810 C CA . HIS A 1 97 ? -2.824 5.990 -12.173 1.00 72.62 97 HIS A CA 1
ATOM 811 C C . HIS A 1 97 ? -1.498 5.339 -11.740 1.00 72.62 97 HIS A C 1
ATOM 813 O O . HIS A 1 97 ? -0.764 4.828 -12.583 1.00 72.62 97 HIS A O 1
ATOM 819 N N . LEU A 1 98 ? -1.203 5.269 -10.435 1.00 69.81 98 LEU A N 1
ATOM 820 C CA . LEU A 1 98 ? -0.047 4.533 -9.913 1.00 69.81 98 LEU A CA 1
ATOM 821 C C . LEU A 1 98 ? -0.197 3.013 -10.065 1.00 69.81 98 LEU A C 1
ATOM 823 O O . LEU A 1 98 ? 0.788 2.302 -9.875 1.00 69.81 98 LEU A O 1
ATOM 827 N N . ARG A 1 99 ? -1.380 2.503 -10.436 1.00 71.50 99 ARG A N 1
ATOM 828 C CA . ARG A 1 99 ? -1.632 1.071 -10.661 1.00 71.50 99 ARG A CA 1
ATOM 829 C C . ARG A 1 99 ? -1.187 0.574 -12.041 1.00 71.50 99 ARG A C 1
ATOM 831 O O . ARG A 1 99 ? -0.813 -0.584 -12.166 1.00 71.50 99 ARG A O 1
ATOM 838 N N . HIS A 1 100 ? -1.227 1.413 -13.074 1.00 73.50 100 HIS A N 1
ATOM 839 C CA . HIS A 1 100 ? -1.052 0.971 -14.462 1.00 73.50 100 HIS A CA 1
ATOM 840 C C . HIS A 1 100 ? 0.429 0.874 -14.850 1.00 73.50 100 HIS A C 1
ATOM 842 O O . HIS A 1 100 ? 1.006 1.848 -15.324 1.00 73.50 100 HIS A O 1
ATOM 848 N N . VAL A 1 101 ? 1.103 -0.245 -14.589 1.00 69.62 101 VAL A N 1
ATOM 849 C CA . VAL A 1 101 ? 2.483 -0.471 -15.066 1.00 69.62 101 VAL A CA 1
ATOM 850 C C . VAL A 1 101 ? 2.426 -0.961 -16.518 1.00 69.62 101 VAL A C 1
ATOM 852 O O . VAL A 1 101 ? 1.600 -1.821 -16.799 1.00 69.62 101 VAL A O 1
ATOM 855 N N . PRO A 1 102 ? 3.229 -0.410 -17.443 1.00 71.88 102 PRO A N 1
ATOM 856 C CA . PRO A 1 102 ? 3.310 -0.944 -18.798 1.00 71.88 102 PRO A CA 1
ATOM 857 C C . PRO A 1 102 ? 3.732 -2.417 -18.819 1.00 71.88 102 PRO A C 1
ATOM 859 O O . PRO A 1 102 ? 4.625 -2.804 -18.065 1.00 71.88 102 PRO A O 1
ATOM 862 N N . ASP A 1 103 ? 3.145 -3.207 -19.719 1.00 70.62 103 ASP A N 1
ATOM 863 C CA . ASP A 1 103 ? 3.355 -4.663 -19.786 1.00 70.62 103 ASP A CA 1
ATOM 864 C C . ASP A 1 103 ? 4.831 -5.052 -19.976 1.00 70.62 103 ASP A C 1
ATOM 866 O O . ASP A 1 103 ? 5.279 -6.076 -19.472 1.00 70.62 103 ASP A O 1
ATOM 870 N N . TYR A 1 104 ? 5.624 -4.197 -20.627 1.00 70.94 104 TYR A N 1
ATOM 871 C CA . TYR A 1 104 ? 7.056 -4.424 -20.847 1.00 70.94 104 TYR A CA 1
ATOM 872 C C . TYR A 1 104 ? 7.929 -4.266 -19.585 1.00 70.94 104 TYR A C 1
ATOM 874 O O . TYR A 1 104 ? 9.113 -4.590 -19.624 1.00 70.94 104 TYR A O 1
ATOM 882 N N . LEU A 1 105 ? 7.375 -3.764 -18.473 1.00 66.56 105 LEU A N 1
ATOM 883 C CA . LEU A 1 105 ? 8.068 -3.615 -17.181 1.00 66.56 105 LEU A CA 1
ATOM 884 C C . LEU A 1 105 ? 7.593 -4.603 -16.113 1.00 66.56 105 LEU A C 1
ATOM 886 O O . LEU A 1 105 ? 8.194 -4.668 -15.042 1.00 66.56 105 LEU A O 1
ATOM 890 N N . GLY A 1 106 ? 6.505 -5.326 -16.370 1.00 60.28 106 GLY A N 1
ATOM 891 C CA . GLY A 1 106 ? 5.936 -6.315 -15.462 1.00 60.28 106 GLY A CA 1
ATOM 892 C C . GLY A 1 106 ? 6.118 -7.723 -16.013 1.00 60.28 106 GLY A C 1
ATOM 893 O O . GLY A 1 106 ? 5.148 -8.308 -16.484 1.00 60.28 106 GLY A O 1
ATOM 894 N N . MET A 1 107 ? 7.347 -8.242 -15.955 1.00 42.72 107 MET A N 1
ATOM 895 C CA . MET A 1 107 ? 7.619 -9.685 -16.006 1.00 42.72 107 MET A CA 1
ATOM 896 C C . MET A 1 107 ? 7.899 -10.201 -14.600 1.00 42.72 107 MET A C 1
ATOM 898 O O . MET A 1 107 ? 8.641 -9.510 -13.864 1.00 42.72 107 MET A O 1
#

Secondary structure (DSSP, 8-state):
-HHHHHHHHHHHHHHHHSS---------HHHHHHHHHHHHHHHHH--HHHHHHHHHHHHHHHHHH-HHHHHHHHH-HHHHHHHHHSPP-------GGGG---GGG--

Sequence (107 aa):
EELERLRRIEDALAAENGQSMLQPYEFRMEEIETLRYRCRDAMRAVTKQAVREARLRELRQELLNCEKLKVYFEDNPRDLQALRHDRPLHPASVQPHLRHVPDYLGM

Foldseek 3Di:
DVVVVVVVVQVVVCVVPVDRPDDPDPDDPVVCVVVVVLVVVVVVLDDPVLVVLVVVVVVLVCCVVPPVNVVVCVVVVVVVVVSVPPDPPPR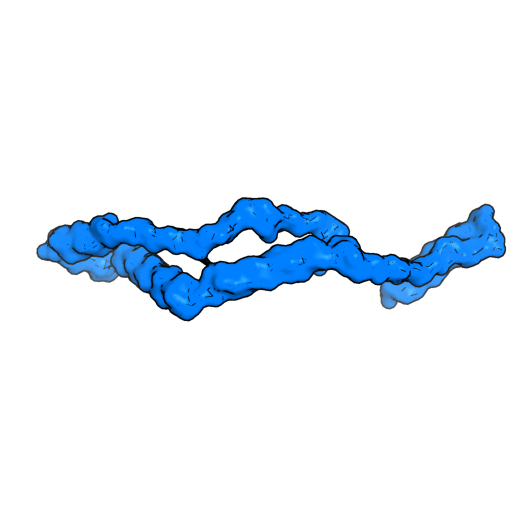SPNPPVSPDDPPVVPD

Radius of gyration: 26.99 Å; chains: 1; bounding box: 52×33×68 Å

pLDDT: mean 79.52, std 9.66, range [42.72, 90.88]